Protein AF-A0A2P5LMT1-F1 (afdb_monomer)

Secondary structure (DSSP, 8-state):
-HHHHHHHHHHHHT-TTTGGGGGG--SHHHHHHHHHHHHHHHHHHHHHHHHHHHHTEEE-B-TTS-B--EEEEEEEEEPPPSS--TT---EEEEEEEE--EEES-HHHHHHHHHH-SSS-GGGT---------

Foldseek 3Di:
DVVLQVVLLVLQCPDPVRNVVSVVQDDPVSSVVVSVVSVVVVVVQVVVQVQCVQQQKHFDADPVRHGQKDKDDFDKAFDDDPDPDPDDGDIDTDIDIDGDMGGRDPVSNVVQQVVFTDDPVVVVHRHDDDDDD

pLDDT: mean 87.73, std 9.3, range [52.97, 98.12]

Structure (mmCIF, N/CA/C/O backbone):
data_AF-A0A2P5LMT1-F1
#
_entry.id   AF-A0A2P5LMT1-F1
#
loop_
_atom_site.group_PDB
_atom_site.id
_atom_site.type_symbol
_atom_site.label_atom_id
_atom_site.label_alt_id
_atom_site.label_comp_id
_atom_site.label_asym_id
_atom_site.label_entity_id
_atom_site.label_seq_id
_atom_site.pdbx_PDB_ins_code
_atom_site.Cartn_x
_atom_site.Cartn_y
_atom_site.Cartn_z
_atom_site.occupancy
_atom_site.B_iso_or_equiv
_atom_site.auth_seq_id
_atom_site.auth_comp_id
_atom_site.auth_asym_id
_atom_site.auth_atom_id
_atom_site.pdbx_PDB_model_num
ATOM 1 N N . GLY A 1 1 ? 22.924 -0.791 -20.646 1.00 75.19 1 GLY A N 1
ATOM 2 C CA . GLY A 1 1 ? 21.699 -0.163 -21.177 1.00 75.19 1 GLY A CA 1
ATOM 3 C C . GLY A 1 1 ? 20.657 -1.207 -21.515 1.00 75.19 1 GLY A C 1
ATOM 4 O O . GLY A 1 1 ? 19.619 -1.248 -20.871 1.00 75.19 1 GLY A O 1
ATOM 5 N N . GLU A 1 2 ? 20.953 -2.081 -22.476 1.00 87.25 2 GLU A N 1
ATOM 6 C CA . GLU A 1 2 ? 19.991 -3.051 -23.023 1.00 87.25 2 GLU A CA 1
ATOM 7 C C . GLU A 1 2 ? 19.461 -4.073 -22.011 1.00 87.25 2 GLU A C 1
ATOM 9 O O . GLU A 1 2 ? 18.252 -4.258 -21.932 1.00 87.25 2 GLU A O 1
ATOM 14 N N . ALA A 1 3 ? 20.319 -4.668 -21.173 1.00 90.25 3 ALA A N 1
ATOM 15 C CA . ALA A 1 3 ? 19.874 -5.621 -20.147 1.00 90.25 3 ALA A CA 1
ATOM 16 C C . ALA A 1 3 ? 18.887 -4.998 -19.138 1.00 90.25 3 ALA A C 1
ATOM 18 O O . ALA A 1 3 ? 17.875 -5.605 -18.798 1.00 90.25 3 ALA A O 1
ATOM 19 N N . LEU A 1 4 ? 1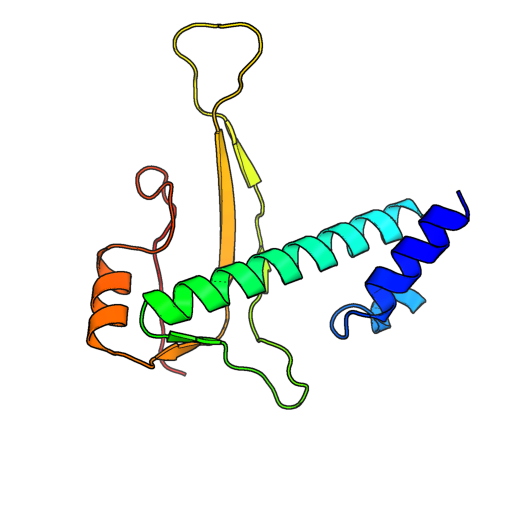9.144 -3.755 -18.706 1.00 88.69 4 LEU A N 1
ATOM 20 C CA . LEU A 1 4 ? 18.231 -3.009 -17.836 1.00 88.69 4 LEU A CA 1
ATOM 21 C C . LEU A 1 4 ? 16.911 -2.713 -18.559 1.00 88.69 4 LEU A C 1
ATOM 23 O O . LEU A 1 4 ? 15.845 -2.924 -17.998 1.00 88.69 4 LEU A O 1
ATOM 27 N N . ASN A 1 5 ? 16.974 -2.276 -19.817 1.00 88.94 5 ASN A N 1
ATOM 28 C CA . ASN A 1 5 ? 15.788 -2.022 -20.632 1.00 88.94 5 ASN A CA 1
ATOM 29 C C . ASN A 1 5 ? 14.908 -3.277 -20.785 1.00 88.94 5 ASN A C 1
ATOM 31 O O . ASN A 1 5 ? 13.689 -3.193 -20.634 1.00 88.94 5 ASN A O 1
ATOM 35 N N . ALA A 1 6 ? 15.519 -4.436 -21.047 1.00 90.12 6 ALA A N 1
ATOM 36 C CA . ALA A 1 6 ? 14.820 -5.715 -21.139 1.00 90.12 6 ALA A CA 1
ATOM 37 C C . ALA A 1 6 ? 14.160 -6.089 -19.804 1.00 90.12 6 ALA A C 1
ATOM 39 O O . ALA A 1 6 ? 12.975 -6.409 -19.778 1.00 90.12 6 ALA A O 1
ATOM 40 N N . HIS A 1 7 ? 14.886 -5.954 -18.690 1.00 91.44 7 HIS A N 1
ATOM 41 C CA . HIS A 1 7 ? 14.347 -6.229 -17.359 1.00 91.44 7 HIS A CA 1
ATOM 42 C C . HIS A 1 7 ? 13.152 -5.331 -17.005 1.00 91.44 7 HIS A C 1
ATOM 44 O O . HIS A 1 7 ? 12.115 -5.833 -16.584 1.00 91.44 7 HIS A O 1
ATOM 50 N N . LEU A 1 8 ? 13.258 -4.016 -17.223 1.00 91.00 8 LEU A N 1
ATOM 51 C CA . LEU A 1 8 ? 12.162 -3.078 -16.948 1.00 91.00 8 LEU A CA 1
ATOM 52 C C . LEU A 1 8 ? 10.939 -3.359 -17.830 1.00 91.00 8 LEU A C 1
ATOM 54 O O . LEU A 1 8 ? 9.807 -3.252 -17.370 1.00 91.00 8 LEU A O 1
ATOM 58 N N . THR A 1 9 ? 11.166 -3.759 -19.084 1.00 89.19 9 THR A N 1
ATOM 59 C CA . THR A 1 9 ? 10.087 -4.168 -19.995 1.00 89.19 9 THR A CA 1
ATOM 60 C C . THR A 1 9 ? 9.375 -5.416 -19.469 1.00 89.19 9 THR A C 1
ATOM 62 O O . THR A 1 9 ? 8.150 -5.444 -19.463 1.00 89.19 9 THR A O 1
ATOM 65 N N . GLN A 1 10 ? 10.124 -6.405 -18.970 1.00 90.94 10 GLN A N 1
ATOM 66 C CA . GLN A 1 10 ? 9.550 -7.613 -18.375 1.00 90.94 10 GLN A CA 1
ATOM 67 C C . GLN A 1 10 ? 8.708 -7.292 -17.133 1.00 90.94 10 GLN A C 1
ATOM 69 O O . GLN A 1 10 ? 7.568 -7.727 -17.043 1.00 90.94 10 GLN A O 1
ATOM 74 N N . VAL A 1 11 ? 9.229 -6.465 -16.216 1.00 89.75 11 VAL A N 1
ATOM 75 C CA . VAL A 1 11 ? 8.506 -6.052 -14.997 1.00 89.75 11 VAL A CA 1
ATOM 76 C C . VAL A 1 11 ? 7.156 -5.410 -15.325 1.00 89.75 11 VAL A C 1
ATOM 78 O O . VAL A 1 11 ? 6.179 -5.651 -14.619 1.00 89.75 11 VAL A O 1
ATOM 81 N N . LEU A 1 12 ? 7.103 -4.604 -16.389 1.00 88.62 12 LEU A N 1
ATOM 82 C CA . LEU A 1 12 ? 5.879 -3.953 -16.855 1.00 88.62 12 LEU A CA 1
ATOM 83 C C . LEU A 1 12 ? 4.925 -4.916 -17.566 1.00 88.62 12 LEU A C 1
ATOM 85 O O . LEU A 1 12 ? 3.717 -4.787 -17.406 1.00 88.62 12 LEU A O 1
ATOM 89 N N . ALA A 1 13 ? 5.453 -5.866 -18.341 1.00 87.50 13 ALA A N 1
ATOM 90 C CA . ALA A 1 13 ? 4.651 -6.859 -19.053 1.00 87.50 13 ALA A CA 1
ATOM 91 C C . ALA A 1 13 ? 3.971 -7.851 -18.095 1.00 87.50 13 ALA A C 1
ATOM 93 O O . ALA A 1 13 ? 2.849 -8.276 -18.352 1.00 87.50 13 ALA A O 1
ATOM 94 N N . ASP A 1 14 ? 4.633 -8.180 -16.984 1.00 88.25 14 ASP A N 1
ATOM 95 C CA . ASP A 1 14 ? 4.124 -9.108 -15.969 1.00 88.25 14 ASP A CA 1
ATOM 96 C C . ASP A 1 14 ? 3.033 -8.493 -15.072 1.00 88.25 14 ASP A C 1
ATOM 98 O O . ASP A 1 14 ? 2.410 -9.207 -14.286 1.00 88.25 14 ASP A O 1
ATOM 102 N N . ASP A 1 15 ? 2.817 -7.174 -15.128 1.00 85.06 15 ASP A N 1
ATOM 103 C CA . ASP A 1 15 ? 1.789 -6.491 -14.341 1.00 85.06 15 ASP A CA 1
ATOM 104 C C . ASP A 1 15 ? 0.612 -6.074 -15.229 1.00 85.06 15 ASP A C 1
ATOM 106 O O . ASP A 1 15 ? 0.702 -5.147 -16.038 1.00 85.06 15 ASP A O 1
ATOM 110 N N . SER A 1 16 ? -0.526 -6.744 -15.047 1.00 81.25 16 SER A N 1
ATOM 111 C CA . SER A 1 16 ? -1.746 -6.519 -15.827 1.00 81.25 16 SER A CA 1
ATOM 112 C C . SER A 1 16 ? -2.296 -5.092 -15.724 1.00 81.25 16 SER A C 1
ATOM 114 O O . SER A 1 16 ? -3.011 -4.667 -16.627 1.00 81.25 16 SER A O 1
ATOM 116 N N . ARG A 1 17 ? -1.931 -4.308 -14.696 1.00 82.56 17 ARG A N 1
ATOM 117 C CA . ARG A 1 17 ? -2.344 -2.896 -14.563 1.00 82.56 17 ARG A CA 1
ATOM 118 C C . ARG A 1 17 ? -1.593 -1.969 -15.516 1.00 82.56 17 ARG A C 1
ATOM 120 O O . ARG A 1 17 ? -2.085 -0.892 -15.850 1.00 82.56 17 ARG A O 1
ATOM 127 N N . TYR A 1 18 ? -0.372 -2.347 -15.895 1.00 84.06 18 TYR A N 1
ATOM 128 C CA . TYR A 1 18 ? 0.568 -1.482 -16.609 1.00 84.06 18 TYR A CA 1
ATOM 129 C C . TYR A 1 18 ? 1.018 -2.042 -17.960 1.00 84.06 18 TYR A C 1
ATOM 131 O O . TYR A 1 18 ? 1.609 -1.291 -18.737 1.00 84.06 18 TYR A O 1
ATOM 139 N N . ALA A 1 19 ? 0.698 -3.298 -18.278 1.00 81.56 19 ALA A N 1
ATOM 140 C CA . ALA A 1 19 ? 1.072 -3.947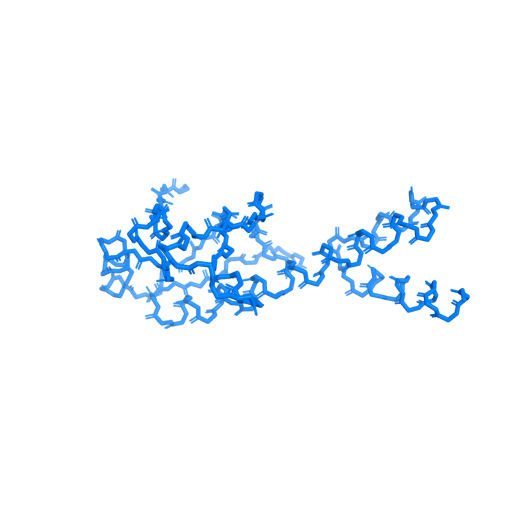 -19.532 1.00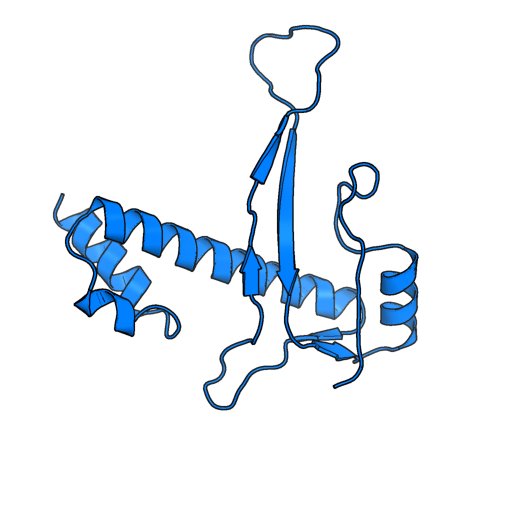 81.56 19 ALA A CA 1
ATOM 141 C C . ALA A 1 19 ? 0.668 -3.129 -20.775 1.00 81.56 19 ALA A C 1
ATOM 143 O O . ALA A 1 19 ? 1.483 -2.942 -21.677 1.00 81.56 19 ALA A O 1
ATOM 144 N N . GLU A 1 20 ? -0.536 -2.547 -20.799 1.00 8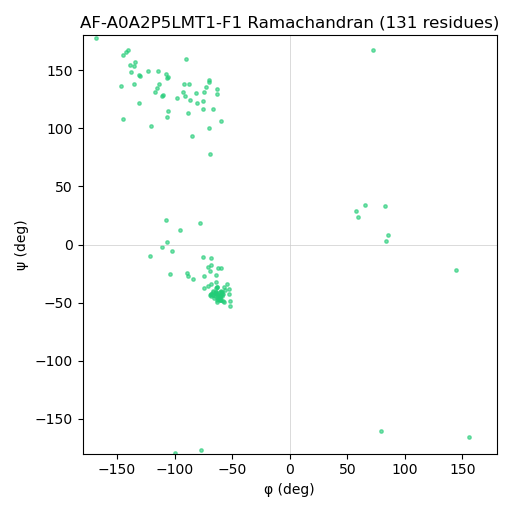2.12 20 GLU A N 1
ATOM 145 C CA . GLU A 1 20 ? -0.999 -1.704 -21.916 1.00 82.12 20 GLU A CA 1
ATOM 146 C C . GLU A 1 20 ? -0.163 -0.425 -22.093 1.00 82.12 20 GLU A C 1
ATOM 148 O O . GLU A 1 20 ? -0.026 0.095 -23.203 1.00 82.12 20 GLU A O 1
ATOM 153 N N . ARG A 1 21 ? 0.468 0.075 -21.019 1.00 79.50 21 ARG A N 1
ATOM 154 C CA . ARG A 1 21 ? 1.299 1.286 -21.083 1.00 79.50 21 ARG A CA 1
ATOM 155 C C . ARG A 1 21 ? 2.607 1.071 -21.828 1.00 79.50 21 ARG A C 1
ATOM 157 O O . ARG A 1 21 ? 3.166 2.053 -22.308 1.00 79.50 21 ARG A O 1
ATOM 164 N N . LEU A 1 22 ? 3.071 -0.169 -21.998 1.00 78.00 22 LEU A N 1
ATOM 165 C CA . LEU A 1 22 ? 4.291 -0.463 -22.759 1.00 78.00 22 LEU A CA 1
ATOM 166 C C . LEU A 1 22 ? 4.263 0.117 -24.179 1.00 78.00 22 LEU A C 1
ATOM 168 O O . LEU A 1 22 ? 5.302 0.569 -24.654 1.00 78.00 22 LEU A O 1
ATOM 172 N N . GLY A 1 23 ? 3.092 0.174 -24.824 1.00 76.25 23 GLY A N 1
ATOM 173 C CA . GLY A 1 23 ? 2.935 0.757 -26.163 1.00 76.25 23 GLY A CA 1
ATOM 174 C C . GLY A 1 23 ? 3.137 2.276 -26.227 1.00 76.25 23 GLY A C 1
ATOM 175 O O . GLY A 1 23 ? 3.373 2.817 -27.304 1.00 76.25 23 GLY A O 1
ATOM 176 N N . HIS A 1 24 ? 3.079 2.964 -25.084 1.00 78.44 24 HIS A N 1
ATOM 177 C CA . HIS A 1 24 ? 3.181 4.422 -24.979 1.00 78.44 24 HIS A CA 1
ATOM 178 C C . HIS A 1 24 ? 4.478 4.899 -24.311 1.00 78.44 24 HIS A C 1
ATOM 180 O O . HIS A 1 24 ? 4.705 6.103 -24.203 1.00 78.44 24 HIS A O 1
ATOM 186 N N . ILE A 1 25 ? 5.335 3.980 -23.860 1.00 78.56 25 ILE A N 1
ATOM 187 C CA . ILE A 1 25 ? 6.577 4.311 -23.161 1.00 78.56 25 ILE A CA 1
ATOM 188 C C . ILE A 1 25 ? 7.714 4.498 -24.174 1.00 78.56 25 ILE A C 1
ATOM 190 O O . ILE A 1 25 ? 8.160 3.543 -24.812 1.00 78.56 25 ILE A O 1
ATOM 194 N N . ALA A 1 26 ? 8.209 5.732 -24.299 1.00 75.31 26 ALA A N 1
ATOM 195 C CA . ALA A 1 26 ? 9.158 6.112 -25.344 1.00 75.31 26 ALA A CA 1
ATOM 196 C C . ALA A 1 26 ? 10.635 5.910 -24.953 1.00 75.31 26 ALA A C 1
ATOM 198 O O . ALA A 1 26 ? 11.479 5.733 -25.834 1.00 75.31 26 ALA A O 1
ATOM 199 N N . GLY A 1 27 ? 10.970 5.919 -23.654 1.00 86.06 27 GLY A N 1
ATOM 200 C CA . GLY A 1 27 ? 12.363 5.932 -23.190 1.00 86.06 27 GLY A CA 1
ATOM 201 C C . GLY A 1 27 ? 12.673 5.072 -21.963 1.00 86.06 27 GLY A C 1
ATOM 202 O O . GLY A 1 27 ? 11.795 4.607 -21.243 1.00 86.06 27 GLY A O 1
ATOM 203 N N . LEU A 1 28 ? 13.972 4.872 -21.701 1.00 87.44 28 LEU A N 1
ATOM 204 C CA . LEU A 1 28 ? 14.460 4.106 -20.545 1.00 87.44 28 LEU A CA 1
ATOM 205 C C . LEU A 1 28 ? 14.076 4.750 -19.201 1.00 87.44 28 LEU A C 1
ATOM 207 O O . LEU A 1 28 ? 13.789 4.030 -18.250 1.00 87.44 28 LEU A O 1
ATOM 211 N N . ALA A 1 29 ? 14.081 6.084 -19.127 1.00 89.06 29 ALA A N 1
ATOM 212 C CA . ALA A 1 29 ? 13.690 6.822 -17.926 1.00 89.06 29 ALA A CA 1
ATOM 213 C C . ALA A 1 29 ? 12.215 6.572 -17.576 1.00 89.06 29 ALA A C 1
ATOM 215 O O . ALA A 1 29 ? 11.918 6.181 -16.452 1.00 89.06 29 ALA A O 1
ATOM 216 N N . ASP A 1 30 ? 11.327 6.669 -18.564 1.00 89.31 30 ASP A N 1
ATOM 217 C CA . ASP A 1 30 ? 9.902 6.369 -18.407 1.00 89.31 30 ASP A CA 1
ATOM 218 C C . ASP A 1 30 ? 9.681 4.910 -17.981 1.00 89.31 30 ASP A C 1
ATOM 220 O O . ASP A 1 30 ? 8.910 4.632 -17.065 1.00 89.31 30 ASP A O 1
ATOM 224 N N . LYS A 1 31 ? 10.394 3.952 -18.597 1.00 89.75 31 LYS A N 1
ATOM 225 C CA . LYS A 1 31 ? 10.328 2.538 -18.179 1.00 89.75 31 LYS A CA 1
ATOM 226 C C . LYS A 1 31 ? 10.736 2.355 -16.726 1.00 89.75 31 LYS A C 1
ATOM 228 O O . LYS A 1 31 ? 10.127 1.553 -16.025 1.00 89.75 31 LYS A O 1
ATOM 233 N N . LEU A 1 32 ? 11.771 3.066 -16.284 1.00 91.25 32 LEU A N 1
ATOM 234 C CA . LEU A 1 32 ? 12.224 3.014 -14.902 1.00 91.25 32 LEU A CA 1
ATOM 235 C C . LEU A 1 32 ? 11.164 3.586 -13.956 1.00 91.25 32 LEU A C 1
ATOM 237 O O . LEU A 1 32 ? 10.863 2.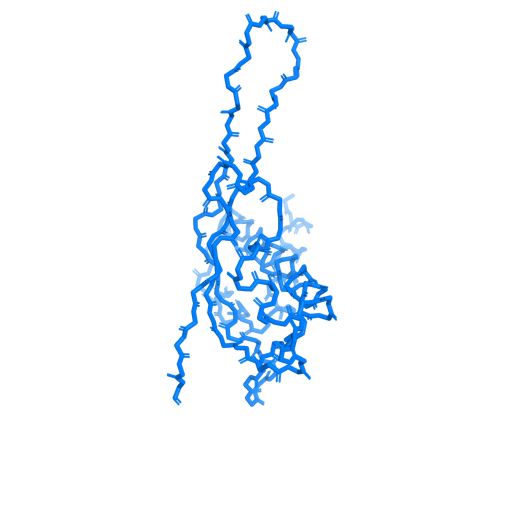954 -12.948 1.00 91.25 32 LEU A O 1
ATOM 241 N N . GLU A 1 33 ? 10.576 4.734 -14.288 1.00 89.75 33 GLU A N 1
ATOM 242 C CA . GLU A 1 33 ? 9.507 5.352 -13.498 1.00 89.75 33 GLU A CA 1
ATOM 243 C C . GLU A 1 33 ? 8.304 4.413 -13.345 1.00 89.75 33 GLU A C 1
ATOM 245 O O . GLU A 1 33 ? 7.849 4.147 -12.229 1.00 89.75 33 GLU A O 1
ATOM 250 N N . TRP A 1 34 ? 7.835 3.829 -14.450 1.00 90.25 34 TRP A N 1
ATOM 251 C CA . TRP A 1 34 ? 6.719 2.889 -14.412 1.00 90.25 34 TRP A CA 1
ATOM 252 C C . TRP A 1 34 ? 7.061 1.598 -13.674 1.00 90.25 34 TRP A C 1
ATOM 254 O O . TRP A 1 34 ? 6.237 1.106 -12.907 1.00 90.25 34 TRP A O 1
ATOM 264 N N . ALA A 1 35 ? 8.268 1.058 -13.844 1.00 90.88 35 ALA A N 1
ATOM 265 C CA . ALA A 1 35 ? 8.695 -0.127 -13.106 1.00 90.88 35 ALA A CA 1
ATOM 266 C C . ALA A 1 35 ? 8.780 0.143 -11.596 1.00 90.88 35 ALA A C 1
ATOM 268 O O . ALA A 1 35 ? 8.400 -0.711 -10.799 1.00 90.88 35 ALA A O 1
ATOM 269 N N . ILE A 1 36 ? 9.222 1.336 -11.182 1.00 90.31 36 ILE A N 1
ATOM 270 C CA . ILE A 1 36 ? 9.172 1.742 -9.771 1.00 90.31 36 ILE A CA 1
ATOM 271 C C . ILE A 1 36 ? 7.723 1.741 -9.287 1.00 90.31 36 ILE A C 1
ATOM 273 O O . ILE A 1 36 ? 7.446 1.180 -8.228 1.00 90.31 36 ILE A O 1
ATOM 277 N N . LYS A 1 37 ? 6.792 2.298 -10.070 1.00 89.31 37 LYS A N 1
ATOM 278 C CA . LYS A 1 37 ? 5.371 2.307 -9.712 1.00 89.31 37 LYS A CA 1
ATOM 279 C C . LYS A 1 37 ? 4.789 0.898 -9.567 1.00 89.31 37 LYS A C 1
ATOM 281 O O . LYS A 1 37 ? 4.160 0.622 -8.554 1.00 89.31 37 LYS A O 1
ATOM 286 N N . VAL A 1 38 ? 5.082 -0.009 -10.504 1.00 90.31 38 VAL A N 1
ATOM 287 C CA . VAL A 1 38 ? 4.712 -1.438 -10.415 1.00 90.31 38 VAL A CA 1
ATOM 288 C C . VAL A 1 38 ? 5.162 -2.034 -9.081 1.00 90.31 38 VAL A C 1
ATOM 290 O O . VAL A 1 38 ? 4.391 -2.689 -8.382 1.00 90.31 38 VAL A O 1
ATOM 293 N N . GLN A 1 39 ? 6.418 -1.798 -8.704 1.00 91.00 39 GLN A N 1
ATOM 294 C CA . GLN A 1 39 ? 6.981 -2.372 -7.485 1.00 91.00 39 GLN A CA 1
ATOM 295 C C . GLN A 1 39 ? 6.394 -1.742 -6.216 1.00 91.00 39 GLN A C 1
ATOM 297 O O . GLN A 1 39 ? 6.187 -2.453 -5.232 1.00 91.00 39 GLN A O 1
ATOM 302 N N . VAL A 1 40 ? 6.105 -0.438 -6.234 1.00 90.75 40 VAL A N 1
ATOM 303 C CA . VAL A 1 40 ? 5.416 0.256 -5.137 1.00 90.75 40 VAL A CA 1
ATOM 304 C C . VAL A 1 40 ? 4.012 -0.313 -4.953 1.00 90.75 40 VAL A C 1
ATOM 306 O O . VAL A 1 40 ? 3.676 -0.713 -3.842 1.00 90.75 40 VAL A O 1
ATOM 309 N N . ASP A 1 41 ? 3.230 -0.438 -6.023 1.00 90.56 41 ASP A N 1
ATOM 310 C CA . ASP A 1 41 ? 1.865 -0.967 -5.968 1.00 90.56 41 ASP A CA 1
ATOM 311 C C . ASP A 1 41 ? 1.842 -2.395 -5.424 1.00 90.56 41 ASP A C 1
ATOM 313 O O . ASP A 1 41 ? 1.113 -2.685 -4.476 1.00 90.56 41 ASP A O 1
ATOM 317 N N . LYS A 1 42 ? 2.718 -3.269 -5.941 1.00 90.44 42 LYS A N 1
ATOM 318 C CA . LYS A 1 42 ? 2.874 -4.642 -5.435 1.00 90.44 42 LYS A CA 1
ATOM 319 C C . LYS A 1 42 ? 3.250 -4.663 -3.954 1.00 90.44 42 LYS A C 1
ATOM 321 O O . LYS A 1 42 ? 2.742 -5.487 -3.194 1.00 90.44 42 LYS A O 1
ATOM 326 N N . ALA A 1 43 ? 4.158 -3.794 -3.513 1.00 92.81 43 ALA A N 1
ATOM 327 C CA . ALA A 1 43 ? 4.558 -3.735 -2.109 1.00 92.81 43 ALA A CA 1
ATOM 328 C C . ALA A 1 43 ? 3.412 -3.255 -1.202 1.00 92.81 43 ALA A C 1
ATOM 330 O O . ALA A 1 43 ? 3.216 -3.809 -0.117 1.00 92.81 43 ALA A O 1
ATOM 331 N N . LEU A 1 44 ? 2.650 -2.254 -1.649 1.00 92.81 44 LEU A N 1
ATOM 332 C CA . LEU A 1 44 ? 1.515 -1.698 -0.916 1.00 92.81 44 LEU A CA 1
ATOM 333 C C . LEU A 1 44 ? 0.356 -2.683 -0.828 1.00 92.81 44 LEU A C 1
ATOM 335 O O . LEU A 1 44 ? -0.190 -2.857 0.255 1.00 92.81 44 LEU A O 1
ATOM 339 N N . GLU A 1 45 ? 0.030 -3.377 -1.914 1.00 92.56 45 GLU A N 1
ATOM 340 C CA . GLU A 1 45 ? -1.005 -4.410 -1.935 1.00 92.56 45 GLU A CA 1
ATOM 341 C C . GLU A 1 45 ? -0.674 -5.556 -0.974 1.00 92.56 45 GLU A C 1
ATOM 343 O O . GLU A 1 45 ? -1.488 -5.903 -0.120 1.00 92.56 45 GLU A O 1
ATOM 348 N N . ASN A 1 46 ? 0.561 -6.067 -1.018 1.00 93.88 46 ASN A N 1
ATOM 349 C CA . ASN A 1 46 ? 1.029 -7.092 -0.083 1.00 93.88 46 ASN A CA 1
ATOM 350 C C . ASN A 1 46 ? 0.965 -6.621 1.377 1.00 93.88 46 ASN A C 1
ATOM 352 O O . ASN A 1 46 ? 0.629 -7.388 2.283 1.00 93.88 46 ASN A O 1
ATOM 356 N N . TRP A 1 47 ? 1.325 -5.362 1.640 1.00 93.88 47 TRP A N 1
ATOM 357 C CA . TRP A 1 47 ? 1.206 -4.797 2.980 1.00 93.88 47 TRP A CA 1
ATOM 358 C C . TRP A 1 47 ? -0.260 -4.670 3.404 1.00 93.88 47 TRP A C 1
ATOM 360 O O . TRP A 1 47 ? -0.590 -5.039 4.532 1.00 93.88 47 TRP A O 1
ATOM 370 N N . TRP A 1 48 ? -1.131 -4.206 2.506 1.00 94.75 48 TRP A N 1
ATOM 371 C CA . TRP A 1 48 ? -2.557 -4.007 2.746 1.00 94.75 48 TRP A CA 1
ATOM 372 C C . TRP A 1 48 ? -3.273 -5.327 3.037 1.00 94.75 48 TRP A C 1
ATOM 374 O O . TRP A 1 48 ? -4.012 -5.400 4.015 1.00 94.75 48 TRP A O 1
ATOM 384 N N . GLN A 1 49 ? -2.962 -6.396 2.298 1.00 94.31 49 GLN A N 1
ATOM 385 C CA . GLN A 1 49 ? -3.462 -7.752 2.562 1.00 94.31 49 GLN A CA 1
ATOM 386 C C . GLN A 1 49 ? -3.106 -8.219 3.981 1.00 94.31 49 GLN A C 1
ATOM 388 O O . GLN A 1 49 ? -3.983 -8.600 4.754 1.00 94.31 49 GLN A O 1
ATOM 393 N N . ARG A 1 50 ? -1.835 -8.078 4.385 1.00 95.56 50 ARG A N 1
ATOM 394 C CA . ARG A 1 50 ? -1.385 -8.430 5.746 1.00 95.56 50 ARG A CA 1
ATOM 395 C C . ARG A 1 50 ? -2.022 -7.566 6.831 1.00 95.56 50 ARG A C 1
ATOM 397 O O . ARG A 1 50 ? -2.156 -8.011 7.971 1.00 95.56 50 ARG A O 1
ATOM 404 N N . GLN A 1 51 ? -2.324 -6.298 6.539 1.00 95.12 51 GLN A N 1
ATOM 405 C CA . GLN A 1 51 ? -3.086 -5.471 7.476 1.00 95.12 51 GLN A CA 1
ATOM 406 C C . GLN A 1 51 ? -4.520 -5.980 7.575 1.00 95.12 51 GLN A C 1
ATOM 408 O O . GLN A 1 51 ? -4.991 -6.155 8.691 1.00 95.12 51 GLN A O 1
ATOM 413 N N . GLY A 1 52 ? -5.160 -6.303 6.451 1.00 95.25 52 GLY A N 1
ATOM 414 C CA . GLY A 1 52 ? -6.501 -6.877 6.399 1.00 95.25 52 GLY A CA 1
ATOM 415 C C . GLY A 1 52 ? -6.666 -8.114 7.278 1.00 95.25 52 GLY A C 1
ATOM 416 O O . GLY A 1 52 ? -7.506 -8.117 8.179 1.00 95.25 52 GLY A O 1
ATOM 417 N N . GLU A 1 53 ? -5.782 -9.102 7.120 1.00 95.12 53 GLU A N 1
ATOM 418 C CA . GLU A 1 53 ? -5.770 -10.333 7.929 1.00 95.12 53 GLU A CA 1
ATOM 419 C C . GLU A 1 53 ? -5.749 -10.053 9.442 1.00 95.12 53 GLU A C 1
ATOM 421 O O . GLU A 1 53 ? -6.394 -10.736 10.240 1.00 95.12 53 GLU A O 1
ATOM 426 N N . ARG A 1 54 ? -5.010 -9.017 9.856 1.00 95.38 54 ARG A N 1
ATOM 427 C CA . ARG A 1 54 ? -4.859 -8.623 11.264 1.00 95.38 54 ARG A CA 1
ATOM 428 C C . ARG A 1 54 ? -5.994 -7.732 11.761 1.00 95.38 54 ARG A C 1
ATOM 430 O O . ARG A 1 54 ? -6.285 -7.737 12.955 1.00 95.38 54 ARG A O 1
ATOM 437 N N . CYS A 1 55 ? -6.585 -6.954 10.865 1.00 96.56 55 CYS A N 1
ATOM 438 C CA . CYS A 1 55 ? -7.528 -5.883 11.164 1.00 96.56 55 CYS A CA 1
ATOM 439 C C . CYS A 1 55 ? -8.979 -6.229 10.812 1.00 96.56 55 CYS A C 1
ATOM 441 O O . CYS A 1 55 ? -9.846 -5.390 11.026 1.00 96.56 55 CYS A O 1
ATOM 443 N N . GLY A 1 56 ? -9.265 -7.435 10.318 1.00 97.06 56 GLY A N 1
ATOM 444 C CA . GLY A 1 56 ? -10.633 -7.902 10.079 1.00 97.06 56 GLY A CA 1
ATOM 445 C C . GLY A 1 56 ? -11.240 -7.437 8.759 1.00 97.06 56 GLY A C 1
ATOM 446 O O . GLY A 1 56 ? -12.445 -7.198 8.694 1.00 97.06 56 GLY A O 1
ATOM 447 N N . PHE A 1 57 ? -10.423 -7.289 7.716 1.00 96.44 57 PHE A N 1
ATOM 448 C CA . PHE A 1 57 ? -10.906 -7.010 6.365 1.00 96.44 57 PHE A CA 1
ATOM 449 C C . PHE A 1 57 ? -10.084 -7.739 5.297 1.00 96.44 57 PHE A C 1
ATOM 451 O O . PHE A 1 57 ? -8.988 -8.217 5.566 1.00 96.44 57 PHE A O 1
ATOM 458 N N . GLU A 1 58 ? -10.590 -7.804 4.073 1.00 95.62 58 GLU A N 1
ATOM 459 C CA . GLU A 1 58 ? -9.880 -8.349 2.913 1.00 95.62 58 GLU A CA 1
ATOM 460 C C . GLU A 1 58 ? -10.023 -7.438 1.690 1.00 95.62 58 GLU A C 1
ATOM 462 O O . GLU A 1 58 ? -10.945 -6.619 1.610 1.00 95.62 58 GLU A O 1
ATOM 467 N N . LEU A 1 59 ? -9.078 -7.549 0.750 1.00 92.38 59 LEU A N 1
ATOM 468 C CA . LEU A 1 59 ? -9.127 -6.806 -0.509 1.00 92.38 59 LEU A CA 1
ATOM 469 C C . LEU A 1 59 ? -10.179 -7.414 -1.429 1.00 92.38 59 LEU A C 1
ATOM 471 O O . LEU A 1 59 ? -10.159 -8.616 -1.702 1.00 92.38 59 LEU A O 1
ATOM 475 N N . VAL A 1 60 ? -11.025 -6.551 -1.982 1.00 91.06 60 VAL A N 1
ATOM 476 C CA . VAL A 1 60 ? -11.933 -6.930 -3.062 1.00 91.06 60 VAL A CA 1
ATOM 477 C C . VAL A 1 60 ? -11.164 -6.898 -4.378 1.00 91.06 60 VAL A C 1
ATOM 479 O O . VAL A 1 60 ? -10.483 -5.918 -4.694 1.00 91.06 60 VAL A O 1
ATOM 482 N N . HIS A 1 61 ? -11.282 -7.984 -5.134 1.00 88.50 61 HIS A N 1
ATOM 483 C CA . HIS A 1 61 ? -10.738 -8.096 -6.480 1.00 88.50 61 HIS A CA 1
ATOM 484 C C . HIS A 1 61 ? -11.882 -8.018 -7.489 1.00 88.50 61 HIS A C 1
ATOM 486 O O . HIS A 1 61 ? -12.984 -8.507 -7.228 1.00 88.50 61 HIS A O 1
ATOM 492 N N . ASP A 1 62 ? -11.625 -7.391 -8.629 1.00 84.75 62 ASP A N 1
ATOM 493 C CA . ASP A 1 62 ? -12.560 -7.364 -9.744 1.00 84.75 62 ASP A CA 1
ATOM 494 C C . ASP A 1 62 ? -12.560 -8.695 -10.525 1.00 84.75 62 ASP A C 1
ATOM 496 O O . ASP A 1 62 ? -11.879 -9.666 -10.182 1.00 84.75 62 ASP A O 1
ATOM 500 N N . GLN A 1 63 ? -13.332 -8.742 -11.612 1.00 80.81 63 GLN A N 1
ATOM 501 C CA . GLN A 1 63 ? -13.429 -9.919 -12.484 1.00 80.81 63 GLN A CA 1
ATOM 502 C C . GLN A 1 63 ? -12.093 -10.300 -13.148 1.00 80.81 63 GLN A C 1
ATOM 504 O O . GLN A 1 63 ? -11.926 -11.445 -13.562 1.00 80.81 63 GLN A O 1
ATOM 509 N N . ASN A 1 64 ? -11.143 -9.367 -13.223 1.00 79.19 64 ASN A N 1
ATOM 510 C CA . ASN A 1 64 ? -9.811 -9.563 -13.788 1.00 79.19 64 ASN A CA 1
ATOM 511 C C . ASN A 1 64 ? -8.766 -9.901 -12.710 1.00 79.19 64 ASN A C 1
ATOM 513 O O . ASN A 1 64 ? -7.567 -9.862 -12.989 1.00 79.19 64 ASN A O 1
ATOM 517 N N . ALA A 1 65 ? -9.207 -10.224 -11.487 1.00 78.38 65 ALA A N 1
ATOM 518 C CA . ALA A 1 65 ? -8.359 -10.462 -10.322 1.00 78.38 65 ALA A CA 1
ATOM 519 C C . ALA A 1 65 ? -7.472 -9.260 -9.942 1.00 78.38 65 ALA A C 1
ATOM 521 O O . ALA A 1 65 ? -6.441 -9.425 -9.288 1.00 78.38 65 ALA A O 1
ATOM 522 N N . LEU A 1 66 ? -7.870 -8.044 -10.323 1.00 79.44 66 LEU A N 1
ATOM 523 C CA . LEU A 1 66 ? -7.201 -6.814 -9.925 1.00 79.44 66 LEU A CA 1
ATOM 524 C C . LEU A 1 66 ? -7.853 -6.259 -8.664 1.00 79.44 66 LEU A C 1
ATOM 526 O O . LEU A 1 66 ? -9.073 -6.116 -8.588 1.00 79.44 66 LEU A O 1
ATOM 530 N N . SER A 1 67 ? -7.042 -5.912 -7.666 1.00 82.38 67 SER A N 1
ATOM 531 C CA . SER A 1 67 ? -7.544 -5.155 -6.525 1.00 82.38 67 SER A CA 1
ATOM 532 C C . SER A 1 67 ? -7.886 -3.723 -6.940 1.00 82.38 67 SER A C 1
ATOM 534 O O . SER A 1 67 ? -7.159 -3.083 -7.701 1.00 82.38 67 SER A O 1
ATOM 536 N N . GLN A 1 68 ? -8.972 -3.179 -6.386 1.00 82.06 68 GLN A N 1
ATOM 537 C CA . GLN A 1 68 ? -9.334 -1.764 -6.558 1.00 82.06 68 GLN A CA 1
ATOM 538 C C . GLN A 1 68 ? -8.506 -0.824 -5.661 1.00 82.06 68 GLN A C 1
ATOM 540 O O . GLN A 1 68 ? -8.901 0.313 -5.402 1.00 82.06 68 GLN A O 1
ATOM 545 N N . LEU A 1 69 ? -7.367 -1.300 -5.151 1.00 89.88 69 LEU A N 1
ATOM 546 C CA . LEU A 1 69 ? -6.480 -0.519 -4.305 1.00 89.88 69 LEU A CA 1
ATOM 547 C C . LEU A 1 69 ? -5.713 0.486 -5.165 1.00 89.88 69 LEU A C 1
ATOM 549 O O . LEU A 1 69 ? -4.896 0.127 -6.010 1.00 89.88 69 LEU A O 1
ATOM 553 N N . GLN A 1 70 ? -5.946 1.760 -4.905 1.00 89.50 70 GLN A N 1
ATOM 554 C CA . GLN A 1 70 ? -5.201 2.865 -5.475 1.00 89.50 70 GLN A CA 1
ATOM 555 C C . GLN A 1 70 ? -4.302 3.463 -4.400 1.00 89.50 70 GLN A C 1
ATOM 557 O O . GLN A 1 70 ? -4.651 3.501 -3.218 1.00 89.50 70 GLN A O 1
ATOM 562 N N . ASN A 1 71 ? -3.139 3.951 -4.821 1.00 90.56 71 ASN A N 1
ATOM 563 C CA . ASN A 1 71 ? -2.275 4.749 -3.969 1.00 90.56 71 ASN A CA 1
ATOM 564 C C . ASN A 1 71 ? -1.981 6.104 -4.599 1.00 90.56 71 ASN A C 1
ATOM 566 O O . ASN A 1 71 ? -1.919 6.255 -5.823 1.00 90.56 71 ASN A O 1
ATOM 570 N N . SER A 1 72 ? -1.777 7.089 -3.739 1.00 87.00 72 SER A N 1
ATOM 571 C CA . SER A 1 72 ? -1.301 8.407 -4.119 1.00 87.00 72 SER A CA 1
ATOM 572 C C . SER A 1 72 ? -0.388 8.972 -3.032 1.00 87.00 72 SER A 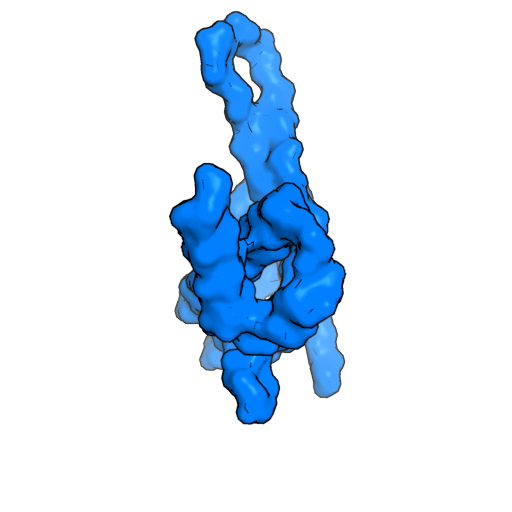C 1
ATOM 574 O O . SER A 1 72 ? -0.319 8.469 -1.909 1.00 87.00 72 SER A O 1
ATOM 576 N N . GLY A 1 73 ? 0.385 9.998 -3.393 1.00 77.81 73 GLY A N 1
ATOM 577 C CA . GLY A 1 73 ? 1.109 10.797 -2.407 1.00 77.81 73 GLY A CA 1
ATOM 578 C C . GLY A 1 73 ? 2.199 10.058 -1.627 1.00 77.81 73 GLY A C 1
ATOM 579 O O . GLY A 1 73 ? 2.407 10.397 -0.464 1.00 77.81 73 GLY A O 1
ATOM 580 N N . TYR A 1 74 ? 2.912 9.090 -2.229 1.00 80.88 74 TYR A N 1
ATOM 581 C CA . TYR A 1 74 ? 4.090 8.495 -1.583 1.00 80.88 74 TYR A CA 1
ATOM 582 C C . TYR A 1 74 ? 5.138 9.580 -1.307 1.00 80.88 74 TYR A C 1
ATOM 584 O O . TYR A 1 74 ? 5.809 10.063 -2.219 1.00 80.88 74 TYR A O 1
ATOM 592 N N . ASN A 1 75 ? 5.274 9.955 -0.038 1.00 84.38 75 ASN A N 1
ATOM 593 C CA . ASN A 1 75 ? 6.110 11.065 0.394 1.00 84.38 75 ASN A CA 1
ATOM 594 C C . ASN A 1 75 ? 6.933 10.671 1.612 1.00 84.38 75 ASN A C 1
ATOM 596 O O . ASN A 1 75 ? 6.435 10.042 2.544 1.00 84.38 75 ASN A O 1
ATOM 600 N N . TRP A 1 76 ? 8.200 11.079 1.623 1.00 87.44 76 TRP A N 1
ATOM 601 C CA . TRP A 1 76 ? 9.061 10.926 2.788 1.00 87.44 76 TRP A CA 1
ATOM 602 C C . TRP A 1 76 ? 9.105 12.225 3.594 1.00 87.44 76 TRP A C 1
ATOM 604 O O . TRP A 1 76 ? 9.438 13.290 3.073 1.00 87.44 76 TRP A O 1
ATOM 614 N N . HIS A 1 77 ? 8.801 12.123 4.884 1.00 85.75 77 HIS A N 1
ATOM 615 C CA . HIS A 1 77 ? 8.792 13.224 5.833 1.00 85.75 77 HIS A CA 1
ATOM 616 C C . HIS A 1 77 ? 10.008 13.129 6.756 1.00 85.75 77 HIS A C 1
ATOM 618 O O . HIS A 1 77 ? 10.131 12.197 7.555 1.00 85.75 77 HIS A O 1
ATOM 624 N N . ALA A 1 78 ? 10.904 14.115 6.666 1.00 86.38 78 ALA A N 1
ATOM 625 C CA . ALA A 1 78 ? 12.031 14.252 7.584 1.00 86.38 78 ALA A CA 1
ATOM 626 C C . ALA A 1 78 ? 11.551 14.727 8.960 1.00 86.38 78 ALA A C 1
ATOM 628 O O . ALA A 1 78 ? 10.785 15.687 9.057 1.00 86.38 78 ALA A O 1
ATOM 629 N N . LEU A 1 79 ? 12.054 14.117 10.030 1.00 83.38 79 LEU A N 1
ATOM 630 C CA . LEU A 1 79 ? 11.832 14.612 11.382 1.00 83.38 79 LEU A CA 1
ATOM 631 C C . LEU A 1 79 ? 12.900 15.653 11.749 1.00 83.38 79 LEU A C 1
ATOM 633 O O . LEU A 1 79 ? 14.086 15.457 11.461 1.00 83.38 79 LEU A O 1
ATOM 637 N N . PRO A 1 80 ? 12.517 16.760 12.409 1.00 72.94 80 PRO A N 1
ATOM 638 C CA . PRO A 1 80 ? 13.478 17.749 12.871 1.00 72.94 80 PRO A CA 1
ATOM 639 C C . PRO A 1 80 ? 14.365 17.146 13.969 1.00 72.94 80 PRO A C 1
ATOM 641 O O . PRO A 1 80 ? 13.899 16.789 15.051 1.00 72.94 80 PRO A O 1
ATOM 644 N N . GLN A 1 81 ? 15.665 17.039 13.699 1.00 69.88 81 GLN A N 1
ATOM 645 C CA . GLN A 1 81 ? 16.639 16.529 14.661 1.00 69.88 81 GLN A CA 1
ATOM 646 C C . GLN A 1 81 ? 17.134 17.671 15.562 1.00 69.88 81 GLN A C 1
ATOM 648 O O . GLN A 1 81 ? 17.647 18.676 15.070 1.00 69.88 81 GLN A O 1
ATOM 653 N N . LYS A 1 82 ? 17.012 17.521 16.891 1.00 62.84 82 LYS A N 1
ATOM 654 C CA . LYS A 1 82 ? 17.481 18.532 17.866 1.00 62.84 82 LYS A CA 1
ATOM 655 C C . LYS A 1 82 ? 19.011 18.655 17.938 1.00 62.84 82 LYS A C 1
ATOM 657 O O . LYS A 1 82 ? 19.515 19.695 18.342 1.00 62.84 82 LYS A O 1
ATOM 662 N N . VAL A 1 83 ? 19.751 17.617 17.544 1.00 60.69 83 VAL A N 1
ATOM 663 C CA . VAL A 1 83 ? 21.222 17.589 17.537 1.00 60.69 83 VAL A CA 1
ATOM 664 C C . VAL A 1 83 ? 21.676 17.085 16.172 1.00 60.69 83 VAL A C 1
ATOM 666 O O . VAL A 1 83 ? 21.297 15.988 15.780 1.00 60.69 83 VAL A O 1
ATOM 669 N N . LYS A 1 84 ? 22.474 17.875 15.442 1.00 56.16 84 LYS A N 1
ATOM 670 C CA . LYS A 1 84 ? 23.044 17.497 14.137 1.00 56.16 84 LYS A CA 1
ATOM 671 C C . LYS A 1 84 ? 24.088 16.386 14.318 1.00 56.16 84 LYS A C 1
ATOM 673 O O . LYS A 1 84 ? 25.285 16.660 14.297 1.00 56.16 84 LYS A O 1
ATOM 678 N N . GLN A 1 85 ? 23.663 15.140 14.505 1.00 58.19 85 GLN A N 1
ATOM 679 C CA . GLN A 1 85 ? 24.565 14.009 14.313 1.00 58.19 85 GLN A CA 1
ATOM 680 C C . GLN A 1 85 ? 24.653 13.706 12.818 1.00 58.19 85 GLN A C 1
ATOM 682 O O . GLN A 1 85 ? 23.657 13.519 12.124 1.00 58.19 85 GLN A O 1
ATOM 687 N N . LYS A 1 86 ? 25.879 13.762 12.302 1.00 52.97 86 LYS A N 1
ATOM 688 C CA . LYS A 1 86 ? 26.191 13.658 10.880 1.00 52.97 86 LYS A CA 1
ATOM 689 C C . LYS A 1 86 ? 25.924 12.222 10.412 1.00 52.97 86 LYS A C 1
ATOM 691 O O . LYS A 1 86 ? 26.762 11.359 10.633 1.00 52.97 86 LYS A O 1
ATOM 696 N N . GLY A 1 87 ? 24.785 11.979 9.762 1.00 58.88 87 GLY A N 1
ATOM 697 C CA . GLY A 1 87 ? 24.576 10.750 8.987 1.00 58.88 87 GLY A CA 1
ATOM 698 C C . GLY A 1 87 ? 23.172 10.160 8.999 1.00 58.88 87 GLY A C 1
ATOM 699 O O . GLY A 1 87 ? 22.843 9.465 8.046 1.00 58.88 87 GLY A O 1
ATOM 700 N N . ASP A 1 88 ? 22.334 10.462 9.995 1.00 59.62 88 ASP A N 1
ATOM 701 C CA . ASP A 1 88 ? 21.049 9.770 10.137 1.00 59.62 88 ASP A CA 1
ATOM 702 C C . ASP A 1 88 ? 19.868 10.744 10.078 1.00 59.62 88 ASP A C 1
ATOM 704 O O . ASP A 1 88 ? 19.580 11.485 11.021 1.00 59.62 88 ASP A O 1
ATOM 708 N N . LYS A 1 89 ? 19.205 10.789 8.919 1.00 66.75 89 LYS A N 1
ATOM 709 C CA . LYS A 1 89 ? 17.963 11.543 8.752 1.00 66.75 89 LYS A CA 1
ATOM 710 C C . LYS A 1 89 ? 16.808 10.653 9.202 1.00 66.75 89 LYS A C 1
ATOM 712 O O . LYS A 1 89 ? 16.268 9.891 8.406 1.00 66.75 89 LYS A O 1
ATOM 717 N N . SER A 1 90 ? 16.410 10.759 10.467 1.00 80.56 90 SER A N 1
ATOM 718 C CA . SER A 1 90 ? 15.187 10.105 10.938 1.00 80.56 90 SER A CA 1
ATOM 719 C C . SER A 1 90 ? 13.970 10.683 10.207 1.00 80.56 90 SER A C 1
ATOM 721 O O . SER A 1 90 ? 13.839 11.898 10.064 1.00 80.56 90 SER A O 1
ATOM 723 N N . GLY A 1 91 ? 13.076 9.820 9.739 1.00 87.12 91 GLY A N 1
ATOM 724 C CA . GLY A 1 91 ? 11.888 10.212 8.991 1.00 87.12 91 GLY A CA 1
ATOM 725 C C . GLY A 1 91 ? 10.915 9.052 8.835 1.00 87.12 91 GLY A C 1
ATOM 726 O O . GLY A 1 91 ? 11.195 7.935 9.272 1.00 87.12 91 GLY A O 1
ATOM 727 N N . PHE A 1 92 ? 9.776 9.313 8.209 1.00 88.69 92 PHE A N 1
ATOM 728 C CA . PHE A 1 92 ? 8.782 8.294 7.884 1.00 88.69 92 PHE A CA 1
ATOM 729 C C . PHE A 1 92 ? 8.245 8.522 6.473 1.00 88.69 92 PHE A C 1
ATOM 731 O O . PHE A 1 92 ? 8.167 9.660 6.019 1.00 88.69 92 PHE A O 1
ATOM 738 N N . SER A 1 93 ? 7.876 7.444 5.784 1.00 89.88 93 SER A N 1
ATOM 739 C CA . SER A 1 93 ? 7.114 7.549 4.539 1.00 89.88 93 SER A CA 1
ATOM 740 C C . SER A 1 93 ? 5.622 7.478 4.841 1.00 89.88 93 SER A C 1
ATOM 742 O O . SER A 1 93 ? 5.199 6.651 5.653 1.00 89.88 93 SER A O 1
ATOM 744 N N . ALA A 1 94 ? 4.849 8.326 4.178 1.00 91.56 94 ALA A N 1
ATOM 745 C CA . ALA A 1 94 ? 3.397 8.298 4.161 1.00 91.56 94 ALA A CA 1
ATOM 746 C C . ALA A 1 94 ? 2.918 7.970 2.744 1.00 91.56 94 ALA A C 1
ATOM 748 O O . ALA A 1 94 ? 3.596 8.272 1.761 1.00 91.56 94 ALA A O 1
ATOM 749 N N . VAL A 1 95 ? 1.768 7.314 2.665 1.00 93.44 95 VAL A N 1
ATOM 750 C CA . VAL A 1 95 ? 1.076 6.988 1.423 1.00 93.44 95 VAL A CA 1
ATOM 751 C C . VAL A 1 95 ? -0.415 7.026 1.707 1.00 93.44 95 VAL A C 1
ATOM 753 O O . VAL A 1 95 ? -0.856 6.512 2.739 1.00 93.44 95 VAL A O 1
ATOM 756 N N . ASP A 1 96 ? -1.169 7.620 0.795 1.00 93.12 96 ASP A N 1
ATOM 757 C CA . ASP A 1 96 ? -2.621 7.604 0.845 1.00 93.12 96 ASP A CA 1
ATOM 758 C C . ASP A 1 96 ? -3.117 6.397 0.055 1.00 93.12 96 ASP A C 1
ATOM 760 O O . ASP A 1 96 ? -2.720 6.187 -1.093 1.00 93.12 96 ASP A O 1
ATOM 764 N N . LEU A 1 97 ? -3.964 5.587 0.688 1.00 93.88 97 LEU A N 1
ATOM 765 C CA . LEU A 1 97 ? -4.584 4.415 0.079 1.00 93.88 97 LEU A CA 1
ATOM 766 C C . LEU A 1 97 ? -6.093 4.624 -0.013 1.00 93.88 97 LEU A C 1
ATOM 768 O O . LEU A 1 97 ? -6.731 5.036 0.957 1.00 93.88 97 LEU A O 1
ATOM 772 N N . SER A 1 98 ? -6.663 4.299 -1.167 1.00 93.50 98 SER A N 1
ATOM 773 C CA . SER A 1 98 ? -8.105 4.295 -1.406 1.00 93.50 98 SER A CA 1
ATOM 774 C C . SER A 1 98 ? -8.508 3.035 -2.163 1.00 93.50 98 SER A C 1
ATOM 776 O O . SER A 1 98 ? -7.701 2.436 -2.865 1.00 93.50 98 SER A O 1
ATOM 778 N N . GLY A 1 99 ? -9.753 2.600 -2.002 1.00 92.44 99 GLY A N 1
ATOM 779 C CA . GLY A 1 99 ? -10.262 1.414 -2.680 1.00 92.44 99 GLY A CA 1
ATOM 780 C C . GLY A 1 99 ? -11.424 0.783 -1.936 1.00 92.44 99 GLY A C 1
ATOM 781 O O . GLY A 1 99 ? -12.000 1.383 -1.025 1.00 92.44 99 GLY A O 1
ATOM 782 N N . GLU A 1 100 ? -11.737 -0.446 -2.323 1.00 93.12 100 GLU A N 1
ATOM 783 C CA . GLU A 1 100 ? -12.804 -1.244 -1.731 1.00 93.12 100 GLU A CA 1
ATOM 784 C C . GLU A 1 100 ? -12.227 -2.366 -0.865 1.00 93.12 100 GLU A C 1
ATOM 786 O O . GLU A 1 100 ? -11.193 -2.966 -1.173 1.00 93.12 100 GLU A O 1
ATOM 791 N N . LEU A 1 101 ? -12.909 -2.645 0.242 1.00 94.56 101 LEU A N 1
ATOM 792 C CA . LEU A 1 101 ? -12.589 -3.741 1.146 1.00 94.56 101 LEU A CA 1
ATOM 793 C C . LEU A 1 101 ? -13.870 -4.427 1.599 1.00 94.56 101 LEU A C 1
ATOM 795 O O . LEU A 1 101 ? -14.935 -3.807 1.659 1.00 94.56 101 LEU A O 1
ATOM 799 N N . GLN A 1 102 ? -13.742 -5.692 1.971 1.00 95.62 102 GLN A N 1
ATOM 800 C CA . GLN A 1 102 ? -14.806 -6.457 2.599 1.00 95.62 102 GLN A CA 1
ATOM 801 C C . GLN A 1 102 ? -14.443 -6.706 4.061 1.00 95.62 102 GLN A C 1
ATOM 803 O O . GLN A 1 102 ? -13.342 -7.155 4.368 1.00 95.62 102 GLN A O 1
ATOM 808 N N . ILE A 1 103 ? -15.360 -6.396 4.979 1.00 96.75 103 ILE A N 1
ATOM 809 C CA . ILE A 1 103 ? -15.162 -6.655 6.411 1.00 96.75 103 ILE A CA 1
ATOM 810 C C . ILE A 1 103 ? -15.344 -8.156 6.657 1.00 96.75 103 ILE A C 1
ATOM 812 O O . ILE A 1 103 ? -16.399 -8.707 6.349 1.00 96.75 103 ILE A O 1
ATOM 816 N N . THR A 1 104 ? -14.326 -8.798 7.228 1.00 97.81 104 THR A N 1
ATOM 817 C CA . THR A 1 104 ? -14.317 -10.233 7.562 1.00 97.81 104 THR A CA 1
ATOM 818 C C . THR A 1 104 ? -14.520 -10.485 9.057 1.00 97.81 104 THR A C 1
ATOM 820 O O . THR A 1 104 ? -15.023 -11.537 9.441 1.00 97.81 104 THR A O 1
ATOM 823 N N . ASP A 1 105 ? -14.171 -9.514 9.907 1.00 98.12 105 ASP A N 1
ATOM 824 C CA . ASP A 1 105 ? -14.320 -9.572 11.364 1.00 98.12 105 ASP A CA 1
ATOM 825 C C . ASP A 1 105 ? -14.663 -8.172 11.890 1.00 98.12 105 ASP A C 1
ATOM 827 O O . ASP A 1 105 ? -13.835 -7.256 11.876 1.00 98.12 105 ASP A O 1
ATOM 831 N N . ILE A 1 106 ? -15.915 -8.002 12.320 1.00 97.12 106 ILE A N 1
ATOM 832 C CA . ILE A 1 106 ? -16.468 -6.701 12.714 1.00 97.12 106 ILE A CA 1
ATOM 833 C C . ILE A 1 106 ? -15.737 -6.137 13.935 1.00 97.12 106 ILE A C 1
ATOM 835 O O . ILE A 1 106 ? -15.434 -4.945 13.948 1.00 97.12 106 ILE A O 1
ATOM 839 N N . ASP A 1 107 ? -15.405 -6.964 14.927 1.00 97.81 107 ASP A N 1
ATOM 840 C CA . ASP A 1 107 ? -14.791 -6.496 16.173 1.00 97.81 107 ASP A CA 1
ATOM 841 C C . ASP A 1 107 ? -13.359 -6.002 15.928 1.00 97.81 107 ASP A C 1
ATOM 843 O O . ASP A 1 107 ? -12.970 -4.920 16.389 1.00 97.81 107 ASP A O 1
ATOM 847 N N . LYS A 1 108 ? -12.575 -6.744 15.131 1.00 97.56 108 LYS A N 1
ATOM 848 C CA . LYS A 1 108 ? -11.228 -6.309 14.721 1.00 97.56 108 LYS A CA 1
ATOM 849 C C . LYS A 1 108 ? -11.273 -5.052 13.862 1.00 97.56 108 LYS A C 1
ATOM 851 O O . LYS A 1 108 ? -10.449 -4.146 14.051 1.00 97.56 108 LYS A O 1
ATOM 856 N N . PHE A 1 109 ? -12.231 -4.976 12.941 1.00 97.62 109 PHE A N 1
ATOM 857 C CA . PHE A 1 109 ? -12.352 -3.824 12.060 1.00 97.62 109 PHE A CA 1
ATOM 858 C C . PHE A 1 109 ? -12.787 -2.578 12.826 1.00 97.62 109 PHE A C 1
ATOM 860 O O . PHE A 1 109 ? -12.196 -1.513 12.659 1.00 97.62 109 PHE A O 1
ATOM 867 N N 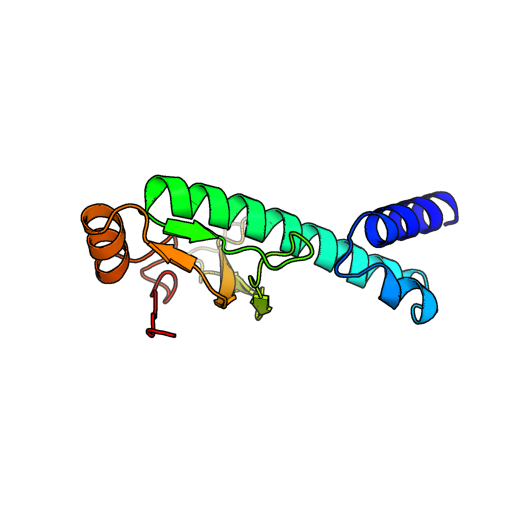. GLN A 1 110 ? -13.742 -2.717 13.744 1.00 96.94 110 GLN A N 1
ATOM 868 C CA . GLN A 1 110 ? -14.171 -1.637 14.623 1.00 96.94 110 GLN A CA 1
ATOM 869 C C . GLN A 1 110 ? -13.009 -1.141 15.490 1.00 96.94 110 GLN A C 1
ATOM 871 O O . GLN A 1 110 ? -12.783 0.066 15.585 1.00 96.94 110 GLN A O 1
ATOM 876 N N . HIS A 1 111 ? -12.213 -2.048 16.066 1.00 96.56 111 HIS A N 1
ATOM 877 C CA . HIS A 1 111 ? -11.004 -1.665 16.794 1.00 96.56 111 HIS A CA 1
ATOM 878 C C . HIS A 1 111 ? -10.027 -0.879 15.904 1.00 96.56 111 HIS A C 1
ATOM 880 O O . HIS A 1 111 ? -9.473 0.133 16.335 1.00 96.56 111 HIS A O 1
ATOM 886 N N . THR A 1 112 ? -9.836 -1.312 14.658 1.00 96.00 112 THR A N 1
ATOM 887 C CA . THR A 1 112 ? -8.960 -0.647 13.682 1.00 96.00 112 THR A CA 1
ATOM 888 C C . THR A 1 112 ? -9.463 0.745 13.313 1.00 96.00 112 THR A C 1
ATOM 890 O O . THR A 1 112 ? -8.669 1.682 13.261 1.00 96.00 112 THR A O 1
ATOM 893 N N . LEU A 1 113 ? -10.772 0.906 13.121 1.00 95.44 113 LEU A N 1
ATOM 894 C CA . LEU A 1 113 ? -11.391 2.182 12.768 1.00 95.44 113 LEU A CA 1
ATOM 895 C C . LEU A 1 113 ? -11.131 3.256 13.836 1.00 95.44 113 LEU A C 1
ATOM 897 O O . LEU A 1 113 ? -10.825 4.396 13.499 1.00 95.44 113 LEU A O 1
ATOM 901 N N . PHE A 1 114 ? -11.198 2.884 15.118 1.00 95.44 114 PHE A N 1
ATOM 902 C CA . PHE A 1 114 ? -11.013 3.828 16.224 1.00 95.44 114 PHE A CA 1
ATOM 903 C C . PHE A 1 114 ? -9.558 4.007 16.672 1.00 95.44 114 PHE A C 1
ATOM 905 O O . PHE A 1 114 ? -9.210 5.067 17.185 1.00 95.44 114 PHE A O 1
ATOM 912 N N . ASN A 1 115 ? -8.695 3.006 16.479 1.00 94.88 115 ASN A 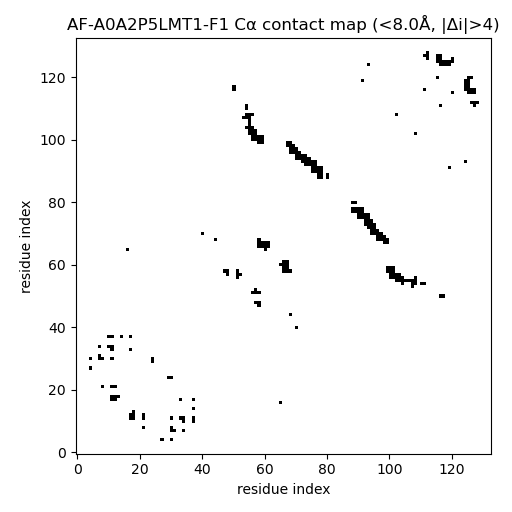N 1
ATOM 913 C CA . ASN A 1 115 ? -7.291 3.066 16.915 1.00 94.88 115 ASN A CA 1
ATOM 914 C C . ASN A 1 115 ? -6.304 3.346 15.775 1.00 94.88 115 ASN A C 1
ATOM 916 O O . ASN A 1 115 ? -5.099 3.497 16.012 1.00 94.88 115 ASN A O 1
ATOM 920 N N . GLY A 1 116 ? -6.802 3.392 14.543 1.00 94.50 116 GLY A N 1
ATOM 921 C CA . GLY A 1 116 ? -6.048 3.613 13.323 1.00 94.50 116 GLY A CA 1
ATOM 922 C C . GLY A 1 116 ? -5.180 2.431 12.882 1.00 94.50 116 GLY A C 1
ATOM 923 O O . GLY A 1 116 ? -4.878 1.505 13.642 1.00 94.50 116 GLY A O 1
ATOM 924 N N . LEU A 1 117 ? -4.690 2.511 11.648 1.00 93.69 117 LEU A N 1
ATOM 925 C CA . LEU A 1 117 ? -3.945 1.458 10.959 1.00 93.69 117 LEU A CA 1
ATOM 926 C C . LEU A 1 117 ? -2.484 1.874 10.707 1.00 93.69 117 LEU A C 1
ATOM 928 O O . LEU A 1 117 ? -2.193 3.011 10.355 1.00 93.69 117 LEU A O 1
ATOM 932 N N . GLY A 1 118 ? -1.533 0.958 10.907 1.00 90.75 118 GLY A N 1
ATOM 933 C CA . GLY A 1 118 ? -0.115 1.216 10.627 1.00 90.75 118 GLY A CA 1
ATOM 934 C C . GLY A 1 118 ? 0.642 2.020 11.699 1.00 90.75 118 GLY A C 1
ATOM 935 O O . GLY A 1 118 ? 0.282 2.042 12.878 1.00 90.75 118 GLY A O 1
ATOM 936 N N . ARG A 1 119 ? 1.775 2.611 11.297 1.00 91.25 119 ARG A N 1
ATOM 937 C CA . ARG A 1 119 ? 2.703 3.367 12.165 1.00 91.25 119 ARG A CA 1
ATOM 938 C C . ARG A 1 119 ? 2.474 4.878 12.024 1.00 91.25 119 ARG A C 1
ATOM 940 O O . ARG A 1 119 ? 1.606 5.308 11.281 1.00 91.25 119 ARG A O 1
ATOM 947 N N . ALA A 1 120 ? 3.265 5.678 12.745 1.00 91.62 120 ALA A N 1
ATOM 948 C CA . ALA A 1 120 ? 3.287 7.141 12.625 1.00 91.62 120 ALA A CA 1
ATOM 949 C C . ALA A 1 120 ? 1.929 7.840 12.878 1.00 91.62 120 ALA A C 1
ATOM 951 O O . ALA A 1 120 ? 1.691 8.937 12.385 1.00 91.62 120 ALA A O 1
ATOM 952 N N . LYS A 1 121 ? 1.058 7.245 13.706 1.00 92.81 121 LYS A N 1
ATOM 953 C CA . LYS A 1 121 ? -0.284 7.775 14.027 1.00 92.81 121 LYS A CA 1
ATOM 954 C C . LYS A 1 121 ? -0.277 9.188 14.607 1.00 92.81 121 LYS A C 1
ATOM 956 O O . LYS A 1 121 ? -1.120 10.009 14.273 1.00 92.81 121 LYS A O 1
ATOM 961 N N . ALA A 1 122 ? 0.734 9.499 15.417 1.00 91.12 122 ALA A N 1
ATOM 962 C CA . ALA A 1 122 ? 0.932 10.837 15.974 1.00 91.12 122 ALA A CA 1
ATOM 963 C C . ALA A 1 122 ? 1.322 11.898 14.923 1.00 91.12 122 ALA A C 1
ATOM 965 O O . ALA A 1 122 ? 1.306 13.085 15.225 1.00 91.12 122 ALA A O 1
ATOM 966 N N . PHE A 1 123 ? 1.673 11.482 13.703 1.00 89.44 123 PHE A N 1
ATOM 967 C CA . PHE A 1 123 ? 2.075 12.353 12.598 1.00 89.44 123 PHE A CA 1
ATOM 968 C C . PHE A 1 123 ? 1.004 12.448 11.499 1.00 89.44 123 PHE A C 1
ATOM 970 O O . PHE A 1 123 ? 1.320 12.785 10.362 1.00 89.44 123 PHE A O 1
ATOM 977 N N . GLY A 1 124 ? -0.256 12.136 11.822 1.00 90.12 124 GLY A N 1
ATOM 978 C CA . GLY A 1 124 ? -1.380 12.235 10.884 1.00 90.12 124 GLY A CA 1
ATOM 979 C C . GLY A 1 124 ? -1.587 11.008 9.993 1.00 90.12 124 GLY A C 1
ATOM 980 O O . GLY A 1 124 ? -2.414 11.053 9.092 1.00 90.12 124 GLY A O 1
ATOM 981 N N . CYS A 1 125 ? -0.870 9.907 10.237 1.00 93.06 125 CYS A N 1
ATOM 982 C CA . CYS A 1 125 ? -1.081 8.647 9.522 1.00 93.06 125 CYS A CA 1
ATOM 983 C C . CYS A 1 125 ? -2.117 7.753 10.221 1.00 93.06 125 CYS A C 1
ATOM 985 O O . CYS A 1 125 ? -2.357 7.855 11.423 1.00 93.06 125 CYS A O 1
ATOM 987 N N . GLY A 1 126 ? -2.681 6.805 9.476 1.00 93.62 126 GLY A N 1
ATOM 988 C CA . GLY A 1 126 ? -3.459 5.702 10.039 1.00 93.62 126 GLY A CA 1
ATOM 989 C C . GLY A 1 126 ? -4.924 5.997 10.334 1.00 93.62 126 GLY A C 1
ATOM 990 O O . GLY A 1 126 ? -5.609 5.108 10.833 1.00 93.62 126 GLY A O 1
ATOM 991 N N . LEU A 1 127 ? -5.424 7.188 10.007 1.00 95.19 127 LEU A N 1
ATOM 992 C CA . LEU A 1 127 ? -6.862 7.429 9.945 1.00 95.19 127 LEU A CA 1
ATOM 993 C C . LEU A 1 127 ? -7.475 6.548 8.848 1.00 95.19 127 LEU A C 1
ATOM 995 O O . LEU A 1 127 ? -7.000 6.549 7.715 1.00 95.19 127 LEU A O 1
ATOM 999 N N . VAL A 1 128 ? -8.537 5.817 9.186 1.00 95.00 128 VAL A N 1
ATOM 1000 C CA . VAL A 1 128 ? -9.301 5.007 8.233 1.00 95.00 128 VAL A CA 1
ATOM 1001 C C . VAL A 1 128 ? -10.668 5.653 8.048 1.00 95.00 128 VAL A C 1
ATOM 1003 O O . VAL A 1 128 ? -11.366 5.928 9.021 1.00 95.00 128 VAL A O 1
ATOM 1006 N N . MET A 1 129 ? -11.053 5.892 6.796 1.00 95.12 129 MET A N 1
ATOM 1007 C CA . MET A 1 129 ? -12.372 6.407 6.434 1.00 95.12 129 MET A CA 1
ATOM 1008 C C . MET A 1 129 ? -13.089 5.369 5.586 1.00 95.12 129 MET A C 1
ATOM 1010 O O . MET A 1 129 ? -12.527 4.859 4.621 1.00 95.12 129 MET A O 1
ATOM 1014 N N . VAL A 1 130 ? -14.335 5.068 5.942 1.00 94.69 130 VAL A N 1
ATOM 1015 C CA . VAL A 1 130 ? -15.160 4.103 5.214 1.00 94.69 130 VAL A CA 1
ATOM 1016 C C . VAL A 1 130 ? -16.524 4.685 4.894 1.00 94.69 130 VAL A C 1
ATOM 1018 O O . VAL A 1 130 ? -17.109 5.434 5.677 1.00 94.69 130 VAL A O 1
ATOM 1021 N N . ARG A 1 131 ? -17.045 4.294 3.734 1.00 95.50 131 ARG A N 1
ATOM 1022 C CA . ARG A 1 131 ? -18.418 4.536 3.308 1.00 95.50 131 ARG A CA 1
ATOM 1023 C C . ARG A 1 131 ? -18.989 3.216 2.811 1.00 95.50 131 ARG A C 1
ATOM 1025 O O . ARG A 1 131 ? -18.265 2.419 2.228 1.00 95.50 131 ARG A O 1
ATOM 1032 N N . ARG A 1 132 ? -20.284 2.997 3.025 1.00 93.31 132 ARG A N 1
ATOM 1033 C CA . ARG A 1 132 ? -20.994 1.886 2.386 1.00 93.31 132 ARG A CA 1
ATOM 1034 C C . ARG A 1 132 ? -21.129 2.170 0.884 1.00 93.31 132 ARG A C 1
ATOM 1036 O O . ARG A 1 132 ? -21.352 3.328 0.501 1.00 93.31 132 ARG A O 1
ATOM 1043 N N . LEU A 1 133 ? -20.951 1.124 0.084 1.00 86.94 133 LEU A N 1
ATOM 1044 C CA . LEU A 1 133 ? -21.248 1.110 -1.347 1.00 86.94 133 LEU A CA 1
ATOM 1045 C C . LEU A 1 133 ? -22.740 0.857 -1.562 1.00 86.94 133 LEU A C 1
ATOM 1047 O O . LEU A 1 133 ? -23.312 0.063 -0.775 1.00 86.94 133 LEU A O 1
#

Sequence (133 aa):
GEALNAHLTQVLADDSRYAERLGHIAGLADKLEWAIKVQVDKALENWWQRQGERCGFELVHDQNALSQLQNSGYNWHALPQKVKQKGDKSGFSAVDLSGELQITDIDKFQHTLFNGLGRAKAFGCGLVMVRRL

Nearest PDB structures (foldseek):
  2y9h-assembly2_C  TM=7.628E-01  e=6.828E-05  Thermus thermophilus HB8
  2y9h-assembly3_E  TM=7.938E-01  e=1.634E-04  Thermus thermophilus HB8
  3qrq-assembly1_A  TM=7.867E-01  e=1.869E-04  Thermus thermophilus HB8
  5cd4-assembly1_A  TM=6.098E-01  e=2.687E-02  Escherichia coli K-12
  8frs-assembly1_D  TM=2.017E-01  e=5.405E+00  Pseudomonas phage vB_PaeM_E217

Solvent-accessible surface area (backbone atoms only — not comparable to full-atom values): 8067 Å² total; per-residue (Å²): 110,66,71,58,50,51,52,34,50,49,59,31,58,76,31,86,92,45,34,78,49,61,86,73,55,88,48,70,67,54,37,49,55,51,35,51,48,54,54,50,52,55,52,51,51,58,49,48,47,58,46,18,74,73,32,19,30,41,75,42,56,50,97,84,71,44,62,54,68,44,77,47,73,79,42,77,45,77,54,89,70,95,63,92,62,92,83,71,83,54,60,50,76,47,66,49,75,49,6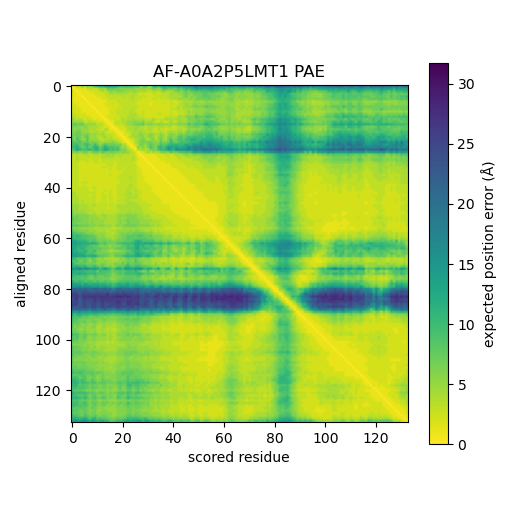8,57,68,44,81,76,30,68,69,43,31,52,52,32,53,77,70,34,49,87,66,62,54,94,76,78,37,27,80,63,86,86,78,89,131

Radius of gyration: 18.27 Å; Cα contacts (8 Å, |Δi|>4): 144; chains: 1; bounding box: 47×29×44 Å

Mean predicted aligned error: 6.44 Å